Protein AF-A0AAN9CR80-F1 (afdb_monomer)

pLDDT: mean 85.48, std 16.91, range [51.34, 98.5]

Solvent-accessible surface area (backbone atoms only — not comparable to full-atom values): 3995 Å² total; per-residue (Å²): 110,73,68,59,53,53,52,54,54,51,66,65,52,59,69,68,76,54,67,57,62,52,73,48,77,45,99,57,79,42,67,57,40,69,41,87,86,78,68,46,78,41,49,46,77,41,71,51,69,50,96,84,55,31,43,33,42,21,46,46,49,34,38,39,37,27,50,112

Secondary structure (DSSP, 8-state):
-HHHHHHHHHHHHSGGG---EEEEE-SS--SEEE-TTT--EEETT-EEE-TT-EEEEEETTEEEEEE-

Sequence (68 aa):
MRSVVLGLFLCTVLPLVNAACFKMYYETPVTFCQDSTDKTWHPTGSTWRNSKCVDCDCSANSMTCCDA

Nearest PDB structures (foldseek):
  2iz4-assembly1_A  TM=7.393E-01  e=1.310E-03  Sus scrofa
  6rwc-assembly2_B  TM=8.047E-01  e=8.593E-03  Gallus gallus
  5ksb-assembly2_E  TM=6.446E-01  e=1.381E+00  Homo sapiens

Structure (mmCIF, N/CA/C/O backbone):
data_AF-A0AAN9CR80-F1
#
_entry.id   AF-A0AAN9CR80-F1
#
loop_
_atom_site.group_PDB
_atom_site.id
_atom_site.type_symbol
_atom_site.label_atom_id
_atom_site.label_alt_id
_atom_site.label_comp_id
_atom_site.label_asym_id
_atom_site.label_entity_id
_atom_site.label_seq_id
_atom_site.pdbx_PDB_ins_code
_atom_site.Cartn_x
_atom_site.Cartn_y
_atom_site.Cartn_z
_atom_site.occupancy
_atom_site.B_iso_or_equiv
_atom_site.auth_seq_id
_atom_site.auth_comp_id
_atom_site.auth_asym_id
_atom_site.auth_atom_id
_atom_site.pdbx_PDB_model_num
ATOM 1 N N . MET A 1 1 ? -40.786 11.389 18.067 1.00 51.34 1 MET A N 1
ATOM 2 C CA . MET A 1 1 ? -40.396 10.981 16.695 1.00 51.34 1 MET A CA 1
ATOM 3 C C . MET A 1 1 ? -39.368 11.919 16.051 1.00 51.34 1 MET A C 1
ATOM 5 O O . MET A 1 1 ? -38.361 11.400 15.600 1.00 51.34 1 MET A O 1
ATOM 9 N N . ARG A 1 2 ? -39.513 13.262 16.079 1.00 55.53 2 ARG A N 1
ATOM 10 C CA . ARG A 1 2 ? -38.487 14.203 15.543 1.00 55.53 2 ARG A CA 1
ATOM 11 C C . ARG A 1 2 ? -37.076 14.017 16.131 1.00 55.53 2 ARG A C 1
ATOM 13 O O . ARG A 1 2 ? -36.124 13.980 15.364 1.00 55.53 2 ARG A O 1
ATOM 20 N N . SER A 1 3 ? -36.938 13.829 17.448 1.00 61.06 3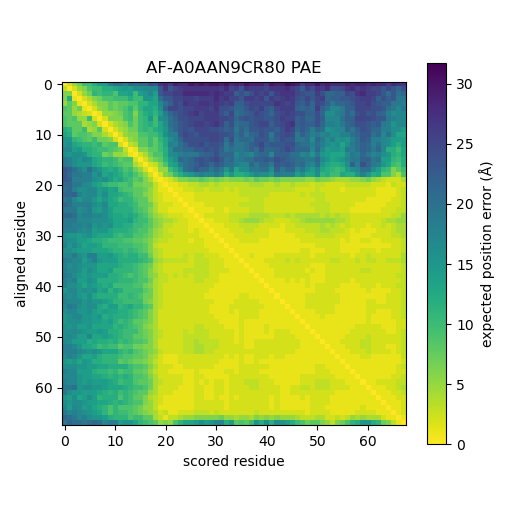 SER A N 1
ATOM 21 C CA . SER A 1 3 ? -35.612 13.648 18.073 1.00 61.06 3 SER A CA 1
ATOM 22 C C . SER A 1 3 ? -34.930 12.319 17.738 1.00 61.06 3 SER A C 1
ATOM 24 O O . SER A 1 3 ? -33.711 12.276 17.656 1.00 61.06 3 SER A O 1
ATOM 26 N N . VAL A 1 4 ? -35.696 11.244 17.519 1.00 60.72 4 VAL A N 1
ATOM 27 C CA . VAL A 1 4 ? -35.136 9.920 17.179 1.00 60.72 4 VAL A CA 1
ATOM 28 C C . VAL A 1 4 ? -34.617 9.920 15.745 1.00 60.72 4 VAL A C 1
ATOM 30 O O . VAL A 1 4 ? -33.532 9.416 15.484 1.00 60.72 4 VAL A O 1
ATOM 33 N N . VAL A 1 5 ? -35.353 10.561 14.832 1.00 63.22 5 VAL A N 1
ATOM 34 C CA . VAL A 1 5 ? -34.923 10.741 13.441 1.00 63.22 5 VAL A CA 1
ATOM 35 C C . VAL A 1 5 ? -33.627 11.556 13.386 1.00 63.22 5 VAL A C 1
ATOM 37 O O . VAL A 1 5 ? -32.674 11.110 12.759 1.00 63.22 5 VAL A O 1
ATOM 40 N N . LEU A 1 6 ? -33.534 12.682 14.108 1.00 59.06 6 LEU A N 1
ATOM 41 C CA . LEU A 1 6 ? -32.290 13.465 14.186 1.00 59.06 6 LEU A CA 1
ATOM 42 C C . LEU A 1 6 ? -31.106 12.666 14.758 1.00 59.06 6 LEU A C 1
ATOM 44 O O . LEU A 1 6 ? -30.004 12.764 14.227 1.00 59.06 6 LEU A O 1
ATOM 48 N N . GLY A 1 7 ? -31.329 11.869 15.809 1.00 61.53 7 GLY A N 1
ATOM 49 C CA . GLY A 1 7 ? -30.285 11.026 16.402 1.00 61.53 7 GLY A CA 1
ATOM 50 C C . GLY A 1 7 ? -29.748 9.967 15.434 1.00 61.53 7 GLY A C 1
ATOM 51 O O . GLY A 1 7 ? -28.539 9.776 15.344 1.00 61.53 7 GLY A O 1
ATOM 52 N N . LEU A 1 8 ? -30.631 9.335 14.653 1.00 60.56 8 LEU A N 1
ATOM 53 C CA . LEU A 1 8 ? -30.248 8.347 13.640 1.00 60.56 8 LEU A CA 1
ATOM 54 C C . LEU A 1 8 ? -29.442 8.975 12.492 1.00 60.56 8 LEU A C 1
ATOM 56 O O . LEU A 1 8 ? -28.439 8.398 12.083 1.00 60.56 8 LEU A O 1
ATOM 60 N N . PHE A 1 9 ? -29.820 10.174 12.029 1.00 59.62 9 PHE A N 1
ATOM 61 C CA . PHE A 1 9 ? -29.050 10.910 11.017 1.00 59.62 9 PHE A CA 1
ATOM 62 C C . PHE A 1 9 ? -27.633 11.258 11.501 1.00 59.62 9 PHE A C 1
ATOM 64 O O . PHE A 1 9 ? -26.674 11.120 10.747 1.00 59.62 9 PHE A O 1
ATOM 71 N N . LEU A 1 10 ? -27.468 11.669 12.761 1.00 58.31 10 LEU A N 1
ATOM 72 C CA . LEU A 1 10 ? -26.147 11.982 13.321 1.00 58.31 10 LEU A CA 1
ATOM 73 C C . LEU A 1 10 ? -25.247 10.738 13.418 1.00 58.31 10 LEU A C 1
ATOM 75 O O . LEU A 1 10 ? -24.075 10.809 13.051 1.00 58.31 10 LEU A O 1
ATOM 79 N N . CYS A 1 11 ? -25.789 9.587 13.831 1.00 60.47 11 CYS A N 1
ATOM 80 C CA . CYS A 1 11 ? -25.025 8.338 13.936 1.00 60.47 11 CYS A CA 1
ATOM 81 C C . CYS A 1 11 ? -24.545 7.783 12.587 1.00 60.47 11 CYS A C 1
ATOM 83 O O . CYS A 1 11 ? -23.519 7.111 12.555 1.00 60.47 11 CYS A O 1
ATOM 85 N N . THR A 1 12 ? -25.241 8.059 11.480 1.00 61.38 12 THR A N 1
ATOM 86 C CA . THR A 1 12 ? -24.814 7.597 10.146 1.00 61.38 12 THR A CA 1
ATOM 87 C C . THR A 1 12 ? -23.806 8.525 9.470 1.00 61.38 12 THR A C 1
ATOM 89 O O . THR A 1 12 ? -23.032 8.071 8.637 1.00 61.38 12 THR A O 1
ATOM 92 N N . VAL A 1 13 ? -23.806 9.822 9.803 1.00 58.75 13 VAL A N 1
ATOM 93 C CA . VAL A 1 13 ? -22.972 10.828 9.113 1.00 58.75 13 VAL A CA 1
ATOM 94 C C . VAL A 1 13 ? -21.615 11.029 9.802 1.00 58.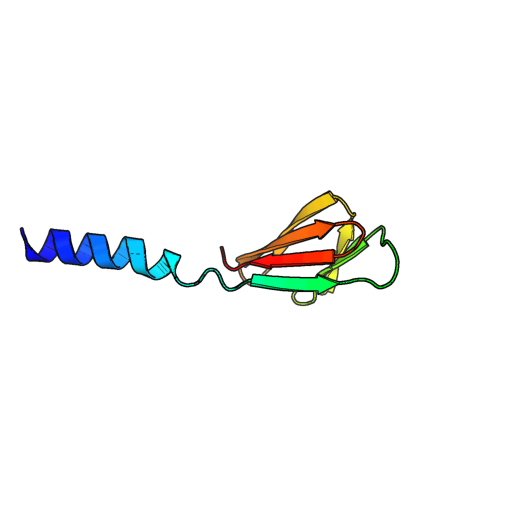75 13 VAL A C 1
ATOM 96 O O . VAL A 1 13 ? -20.625 11.308 9.135 1.00 58.75 13 VAL A O 1
ATOM 99 N N . LEU A 1 14 ? -21.533 10.834 11.123 1.00 56.31 14 LEU A N 1
ATOM 100 C CA . LEU A 1 14 ? -20.283 10.935 11.888 1.00 56.31 14 LEU A CA 1
ATOM 101 C C . LEU A 1 14 ? -19.182 9.914 11.522 1.00 56.31 14 LEU A C 1
ATOM 103 O O . LEU A 1 14 ? -18.023 10.317 11.518 1.00 56.31 14 LEU A O 1
ATOM 107 N N . PRO A 1 15 ? -19.453 8.638 11.181 1.00 57.41 15 PRO A N 1
ATOM 108 C CA . PRO A 1 15 ? -18.386 7.756 10.697 1.00 57.41 15 PRO A CA 1
ATOM 109 C C . PRO A 1 15 ? -17.859 8.181 9.317 1.00 57.41 15 PRO A C 1
ATOM 111 O O . PRO A 1 15 ? -16.714 7.902 8.986 1.00 57.41 15 PRO A O 1
ATOM 114 N N . LEU A 1 16 ? -18.648 8.928 8.532 1.00 53.88 16 LEU A N 1
ATOM 115 C CA . LEU A 1 16 ? -18.270 9.345 7.180 1.00 53.88 16 LEU A CA 1
ATOM 116 C C . LEU A 1 16 ? -17.185 10.439 7.159 1.00 53.88 16 LEU A C 1
ATOM 118 O O . LEU A 1 16 ? -16.546 10.646 6.131 1.00 53.88 16 LEU A O 1
ATOM 122 N N . VAL A 1 17 ? -16.963 11.144 8.275 1.00 58.25 17 VAL A N 1
ATOM 123 C CA . VAL A 1 17 ? -15.944 12.208 8.363 1.00 58.25 17 VAL A CA 1
ATOM 124 C C . VAL A 1 17 ? -14.560 11.706 8.773 1.00 58.25 17 VAL A C 1
ATOM 126 O O . VAL A 1 17 ? -13.612 12.488 8.731 1.00 58.25 17 VAL A O 1
ATOM 129 N N . ASN A 1 18 ? -14.408 10.422 9.118 1.00 59.12 18 ASN A N 1
ATOM 130 C CA . ASN A 1 18 ? -13.125 9.866 9.550 1.00 59.12 18 ASN A CA 1
ATOM 131 C C . ASN A 1 18 ? -12.372 9.119 8.441 1.00 59.12 18 ASN A C 1
ATOM 133 O O . ASN A 1 18 ? -11.593 8.233 8.749 1.00 59.12 18 ASN A O 1
ATOM 137 N N . ALA A 1 19 ? -12.552 9.494 7.169 1.00 68.56 19 ALA A N 1
ATOM 138 C CA . ALA A 1 19 ? -11.806 8.945 6.028 1.00 68.56 19 ALA A CA 1
ATOM 139 C C . ALA A 1 19 ? -10.336 9.423 6.005 1.00 68.56 19 ALA A C 1
ATOM 141 O O . ALA A 1 19 ? -9.845 9.952 5.003 1.00 68.56 19 ALA A O 1
ATOM 142 N N . ALA A 1 20 ? -9.639 9.312 7.136 1.00 85.56 20 ALA A N 1
ATOM 143 C CA . ALA A 1 20 ? -8.225 9.604 7.210 1.00 85.56 20 ALA A CA 1
ATOM 144 C C . ALA A 1 20 ? -7.488 8.566 6.361 1.00 85.56 20 ALA A C 1
ATOM 146 O O . ALA A 1 20 ? -7.563 7.364 6.603 1.00 85.56 20 ALA A O 1
ATOM 147 N N . CYS A 1 21 ? -6.786 9.054 5.345 1.00 91.81 21 CYS A N 1
ATOM 148 C CA . CYS A 1 21 ? -5.956 8.237 4.482 1.00 91.81 21 CYS A CA 1
ATOM 149 C C . CYS A 1 21 ? -4.514 8.721 4.555 1.00 91.81 21 CYS A C 1
ATOM 151 O O . CYS A 1 21 ? -4.252 9.926 4.627 1.00 91.81 21 CYS A O 1
ATOM 153 N N . PHE A 1 22 ? -3.571 7.792 4.455 1.00 91.62 22 PHE A N 1
ATOM 154 C CA . PHE A 1 22 ? -2.173 8.110 4.204 1.00 91.62 22 PHE A CA 1
ATOM 155 C C . PHE A 1 22 ? -1.701 7.438 2.921 1.00 91.62 22 PHE A C 1
ATOM 157 O O . PHE A 1 22 ? -2.194 6.382 2.525 1.00 91.62 22 PHE A O 1
ATOM 164 N N . LYS A 1 23 ? -0.721 8.068 2.273 1.00 95.62 23 LYS A N 1
ATOM 165 C CA . LYS A 1 23 ? -0.106 7.558 1.055 1.00 95.62 23 LYS A CA 1
ATOM 166 C C . LYS A 1 23 ? 1.408 7.630 1.160 1.00 95.62 23 LYS A C 1
ATOM 168 O O . LYS A 1 23 ? 1.966 8.690 1.432 1.00 95.62 23 LYS A O 1
ATOM 173 N N . MET A 1 24 ? 2.055 6.496 0.942 1.00 94.94 24 MET A N 1
ATOM 174 C CA . MET A 1 24 ? 3.502 6.362 0.836 1.00 94.94 24 MET A CA 1
ATOM 175 C C . MET A 1 24 ? 3.874 6.292 -0.642 1.00 94.94 24 MET A C 1
ATOM 177 O O . MET A 1 24 ? 3.244 5.547 -1.384 1.00 94.94 24 MET A O 1
ATOM 181 N N . TYR A 1 25 ? 4.890 7.041 -1.062 1.00 97.38 25 TYR A N 1
ATOM 182 C CA . TYR A 1 25 ? 5.431 6.987 -2.421 1.00 97.38 25 TYR A CA 1
ATOM 183 C C . TYR A 1 25 ? 6.766 6.248 -2.438 1.00 97.38 25 TYR A C 1
ATOM 185 O O . TYR A 1 25 ? 7.519 6.297 -1.463 1.00 97.38 25 TYR A O 1
ATOM 193 N N . TYR A 1 26 ? 7.054 5.589 -3.556 1.00 96.31 26 TYR A N 1
ATOM 194 C CA . TYR A 1 26 ? 8.331 4.931 -3.806 1.00 96.31 26 TYR A CA 1
ATOM 195 C C . TYR A 1 26 ? 9.076 5.655 -4.931 1.00 96.31 26 TYR A C 1
ATOM 197 O O . TYR A 1 26 ? 8.483 5.985 -5.956 1.00 96.31 26 TYR A O 1
ATOM 205 N N . GLU A 1 27 ? 10.378 5.881 -4.742 1.00 96.50 27 GLU A N 1
ATOM 206 C CA . GLU A 1 27 ? 11.257 6.520 -5.740 1.00 96.50 27 GLU A CA 1
ATOM 207 C C . GLU A 1 27 ? 11.422 5.664 -7.006 1.00 96.50 27 GLU A C 1
ATOM 209 O O . GLU A 1 27 ? 11.637 6.175 -8.104 1.00 96.50 27 GLU A O 1
ATOM 214 N N . THR A 1 28 ? 11.306 4.343 -6.861 1.00 96.62 28 THR A N 1
ATOM 215 C CA . THR A 1 28 ? 11.345 3.375 -7.957 1.00 96.62 28 THR A CA 1
ATOM 216 C C . THR A 1 28 ? 10.160 2.413 -7.866 1.00 96.62 28 THR A C 1
ATOM 218 O O . THR A 1 28 ? 9.651 2.176 -6.767 1.00 96.62 28 THR A O 1
ATOM 221 N N . PRO A 1 29 ? 9.709 1.835 -8.997 1.00 97.38 29 PRO A N 1
ATOM 222 C CA . PRO A 1 29 ? 8.628 0.860 -8.985 1.00 97.38 29 PRO A CA 1
ATOM 223 C C . PRO A 1 29 ? 8.947 -0.353 -8.104 1.00 97.38 29 PRO A C 1
ATOM 225 O O . PRO A 1 29 ? 10.011 -0.962 -8.243 1.00 97.38 29 PRO A O 1
ATOM 228 N N . VAL A 1 30 ? 8.007 -0.734 -7.240 1.00 97.62 30 VAL A N 1
ATOM 229 C CA . VAL A 1 30 ? 8.114 -1.902 -6.359 1.00 97.62 30 VAL A CA 1
ATOM 230 C C . VAL A 1 30 ? 7.203 -3.037 -6.819 1.00 97.62 30 VAL A C 1
ATOM 232 O O . VAL A 1 30 ? 6.169 -2.828 -7.459 1.00 97.62 30 VAL A O 1
ATOM 235 N N . THR A 1 31 ? 7.587 -4.266 -6.478 1.00 98.19 31 THR A N 1
ATOM 236 C CA . THR A 1 31 ? 6.772 -5.476 -6.683 1.00 98.19 31 THR A CA 1
ATOM 237 C C . THR A 1 31 ? 6.021 -5.902 -5.423 1.00 98.19 31 THR A C 1
ATOM 239 O O . THR A 1 31 ? 5.109 -6.724 -5.512 1.00 98.19 31 THR A O 1
ATOM 242 N N . PHE A 1 32 ? 6.385 -5.334 -4.268 1.00 98.31 32 PHE A N 1
ATOM 243 C CA . PHE A 1 32 ? 5.727 -5.542 -2.985 1.00 98.31 32 PHE A CA 1
ATOM 244 C C . PHE A 1 32 ? 5.723 -4.254 -2.158 1.00 98.31 32 PHE A C 1
ATOM 246 O O . PHE A 1 32 ? 6.708 -3.515 -2.152 1.00 98.31 32 PHE A O 1
ATOM 253 N N . CYS A 1 33 ? 4.657 -4.049 -1.393 1.00 98.44 33 CYS A N 1
ATOM 254 C CA . CYS A 1 33 ? 4.570 -3.051 -0.334 1.00 98.44 33 CYS A CA 1
ATOM 255 C C . CYS A 1 33 ? 4.652 -3.748 1.027 1.00 98.44 33 CYS A C 1
ATOM 257 O O . CYS A 1 33 ? 4.098 -4.837 1.200 1.00 98.44 33 CYS A O 1
ATOM 259 N N . GLN A 1 34 ? 5.319 -3.127 2.001 1.00 97.69 34 GLN A N 1
ATOM 260 C CA . GLN A 1 34 ? 5.273 -3.586 3.388 1.00 97.69 34 GLN A CA 1
ATOM 261 C C . GLN A 1 34 ? 4.247 -2.766 4.167 1.00 97.69 34 GLN A C 1
ATOM 263 O O . GLN A 1 34 ? 4.372 -1.544 4.260 1.00 97.69 34 GLN A O 1
ATOM 268 N N . ASP A 1 35 ? 3.276 -3.443 4.775 1.00 96.06 35 ASP A N 1
ATOM 269 C CA . ASP A 1 35 ? 2.364 -2.817 5.724 1.00 96.06 35 ASP A CA 1
ATOM 270 C C . ASP A 1 35 ? 3.152 -2.346 6.954 1.00 96.06 35 ASP A C 1
ATOM 272 O O . ASP A 1 35 ? 3.816 -3.127 7.640 1.00 96.06 35 ASP A O 1
ATOM 276 N N . SER A 1 36 ? 3.093 -1.051 7.258 1.00 91.25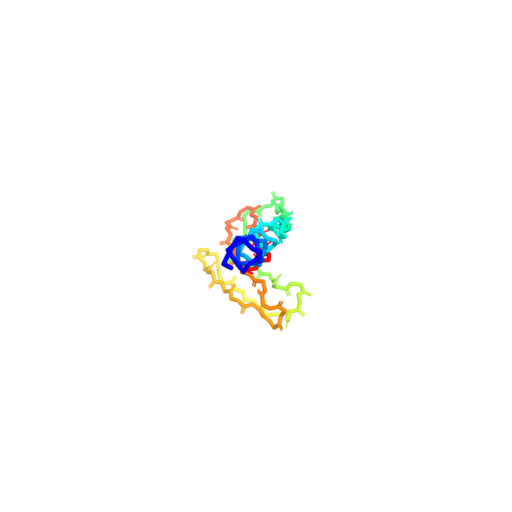 36 SER A N 1
ATOM 277 C CA . SER A 1 36 ? 3.797 -0.480 8.403 1.00 91.25 36 SER A CA 1
ATOM 278 C C . SER A 1 36 ? 3.189 -0.885 9.753 1.00 91.25 36 SER A C 1
ATOM 280 O O . SER A 1 36 ? 3.905 -0.814 10.758 1.00 91.25 36 SER A O 1
ATOM 282 N N . THR A 1 37 ? 1.936 -1.338 9.776 1.00 94.62 37 THR A N 1
ATOM 283 C CA . THR A 1 37 ? 1.189 -1.781 10.961 1.00 94.62 37 THR A CA 1
ATOM 284 C C . THR A 1 37 ? 1.530 -3.226 11.304 1.00 94.62 37 THR A C 1
ATOM 286 O O . THR A 1 37 ? 2.074 -3.488 12.376 1.0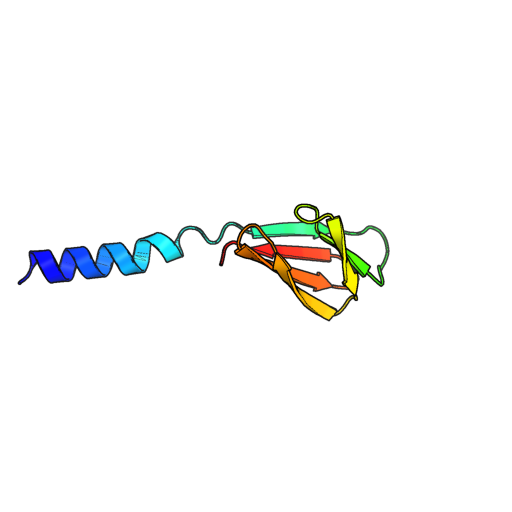0 94.62 37 THR A O 1
ATOM 289 N N . ASP A 1 38 ? 1.287 -4.142 10.363 1.00 97.19 38 ASP A N 1
ATOM 290 C CA . ASP A 1 38 ? 1.405 -5.590 10.593 1.00 97.19 38 ASP A CA 1
ATOM 291 C C . ASP A 1 38 ? 2.770 -6.155 10.176 1.00 97.19 38 ASP A C 1
ATOM 293 O O . ASP A 1 38 ? 3.097 -7.301 10.479 1.00 97.19 38 ASP A O 1
ATOM 297 N N . LYS A 1 39 ? 3.594 -5.347 9.494 1.00 96.94 39 LYS A N 1
ATOM 298 C CA . LYS A 1 39 ? 4.908 -5.727 8.939 1.00 96.94 39 LYS A CA 1
ATOM 299 C C . LYS A 1 39 ? 4.852 -6.852 7.901 1.00 96.94 39 LYS A C 1
ATOM 301 O O . LYS A 1 39 ? 5.898 -7.396 7.538 1.00 96.94 39 LYS A O 1
ATOM 306 N N . THR A 1 40 ? 3.665 -7.157 7.385 1.00 97.94 40 THR A N 1
ATOM 307 C CA . THR A 1 40 ? 3.416 -8.118 6.308 1.00 97.94 40 THR A CA 1
ATOM 3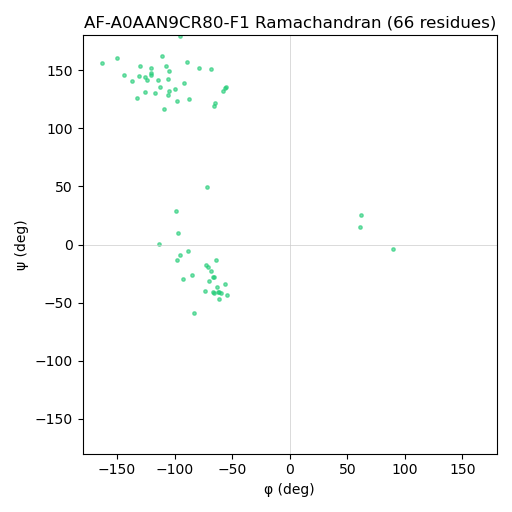08 C C . THR A 1 40 ? 3.736 -7.520 4.939 1.00 97.94 40 THR A C 1
ATOM 310 O O . THR A 1 40 ? 3.669 -6.308 4.738 1.00 97.94 40 THR A O 1
ATOM 313 N N . TRP A 1 41 ? 4.111 -8.377 3.989 1.00 98.12 41 TRP A N 1
ATOM 314 C CA . TRP A 1 41 ? 4.435 -7.985 2.617 1.00 98.12 41 TRP A CA 1
ATOM 315 C C . TRP A 1 41 ? 3.300 -8.359 1.671 1.00 98.12 41 TRP A C 1
ATOM 317 O O . TRP A 1 41 ? 2.830 -9.497 1.679 1.00 98.12 41 TRP A O 1
ATOM 327 N N . HIS A 1 42 ? 2.901 -7.410 0.833 1.00 98.25 42 HIS A N 1
ATOM 328 C CA . HIS A 1 42 ? 1.761 -7.528 -0.068 1.00 98.25 42 HIS A CA 1
ATOM 329 C C . HIS A 1 42 ? 2.206 -7.239 -1.503 1.00 98.25 42 HIS A C 1
ATOM 331 O O . HIS A 1 42 ? 2.904 -6.249 -1.721 1.00 98.25 42 HIS A O 1
ATOM 337 N N . PRO A 1 43 ? 1.861 -8.083 -2.489 1.00 98.50 43 PRO A N 1
ATOM 338 C CA . PRO A 1 43 ? 2.283 -7.879 -3.871 1.00 98.50 43 PRO A CA 1
ATOM 339 C C . PRO A 1 43 ? 1.615 -6.647 -4.493 1.00 98.50 43 PRO A C 1
ATOM 341 O O . PRO A 1 43 ? 0.477 -6.303 -4.161 1.00 98.50 43 PRO A O 1
ATOM 344 N N . THR A 1 44 ? 2.296 -6.009 -5.441 1.00 98.31 44 THR A N 1
ATOM 345 C CA . THR A 1 44 ? 1.722 -4.915 -6.237 1.00 98.31 44 THR A CA 1
ATOM 346 C C . THR A 1 44 ? 0.438 -5.361 -6.940 1.00 98.31 44 THR A C 1
ATOM 348 O O . THR A 1 44 ? 0.380 -6.436 -7.534 1.00 98.31 44 THR A O 1
ATOM 351 N N . GLY A 1 45 ? -0.595 -4.523 -6.873 1.00 98.12 45 GLY A N 1
ATOM 352 C CA . GLY A 1 45 ? -1.946 -4.791 -7.364 1.00 98.12 45 GLY A CA 1
ATOM 353 C C . GLY A 1 45 ? -2.874 -5.444 -6.336 1.00 98.12 45 GLY A C 1
ATOM 354 O O . GLY A 1 45 ? -4.045 -5.653 -6.640 1.00 98.12 45 GLY A O 1
ATOM 355 N N . SER A 1 46 ? -2.383 -5.774 -5.138 1.00 98.31 46 SER A N 1
ATOM 356 C CA . SER A 1 46 ? -3.223 -6.323 -4.070 1.00 98.31 46 SER A CA 1
ATOM 357 C C . SER A 1 46 ? -3.844 -5.244 -3.186 1.00 98.31 46 SER A C 1
ATOM 359 O O . SER A 1 46 ? -3.330 -4.130 -3.056 1.00 98.31 46 SER A O 1
ATOM 361 N N . THR A 1 47 ? -4.946 -5.625 -2.545 1.00 98.06 47 THR A N 1
ATOM 362 C CA . THR A 1 47 ? -5.627 -4.863 -1.499 1.00 98.06 47 THR A CA 1
ATOM 363 C C . THR A 1 47 ? -5.789 -5.734 -0.262 1.00 98.06 47 THR A C 1
ATOM 365 O O . THR A 1 47 ? -6.039 -6.937 -0.390 1.00 98.06 47 THR A O 1
ATOM 368 N N . TRP A 1 48 ? -5.680 -5.153 0.928 1.00 97.75 48 TRP A N 1
ATOM 369 C CA . TRP A 1 48 ? -5.853 -5.884 2.183 1.00 97.75 48 TRP A CA 1
ATOM 370 C C . TRP A 1 48 ? -6.406 -4.993 3.292 1.00 97.75 48 TRP A C 1
ATOM 372 O O . TRP A 1 48 ? -6.300 -3.773 3.241 1.00 97.75 48 TRP A O 1
ATOM 382 N N . ARG A 1 49 ? -6.967 -5.640 4.313 1.00 97.00 49 ARG A N 1
ATOM 383 C CA . ARG A 1 49 ? -7.343 -5.036 5.591 1.00 97.00 49 ARG A CA 1
ATOM 384 C C . ARG A 1 49 ? -6.325 -5.475 6.635 1.00 97.00 49 ARG A C 1
ATOM 386 O O . ARG A 1 49 ? -6.090 -6.678 6.761 1.00 97.00 49 ARG A O 1
ATOM 393 N N . ASN A 1 50 ? -5.747 -4.541 7.378 1.00 95.94 50 ASN A N 1
ATOM 394 C CA . ASN A 1 50 ? -4.767 -4.872 8.417 1.00 95.94 50 ASN A CA 1
ATOM 395 C C . ASN A 1 50 ? -5.389 -4.997 9.820 1.00 95.94 50 ASN A C 1
ATOM 397 O O . ASN A 1 50 ? -6.594 -4.796 10.007 1.00 95.94 50 ASN A O 1
ATOM 401 N N . SER A 1 51 ? -4.571 -5.305 10.831 1.00 96.31 51 SER A N 1
ATOM 402 C CA . SER A 1 51 ? -5.018 -5.507 12.220 1.00 96.31 51 SER A CA 1
ATOM 403 C C . SER A 1 51 ? -5.614 -4.264 12.900 1.00 96.31 51 SER A C 1
ATOM 405 O O . SER A 1 51 ? -6.250 -4.386 13.951 1.00 96.31 51 SER A O 1
ATOM 407 N N . LYS A 1 52 ? -5.439 -3.070 12.317 1.00 93.88 52 LYS A N 1
ATOM 408 C CA . LYS A 1 52 ? -6.062 -1.809 12.758 1.00 93.88 52 LYS A CA 1
ATOM 409 C C . LYS A 1 52 ? -7.326 -1.459 11.988 1.00 93.88 52 LYS A C 1
ATOM 411 O O . LYS A 1 52 ? -7.865 -0.374 12.172 1.00 93.88 52 LYS A O 1
ATOM 416 N N . CYS A 1 53 ? -7.824 -2.395 11.191 1.00 92.75 53 CYS A N 1
ATOM 417 C CA . CYS A 1 53 ? -9.022 -2.239 10.393 1.00 92.75 53 CYS A CA 1
ATOM 418 C C . CYS A 1 53 ? -8.937 -1.119 9.340 1.00 92.75 53 CYS A C 1
ATOM 420 O O . CYS A 1 53 ? -9.986 -0.646 8.913 1.00 92.75 53 CYS A O 1
ATOM 422 N N . VAL A 1 54 ? -7.736 -0.749 8.880 1.00 93.75 54 VAL A N 1
ATOM 423 C CA . VAL A 1 54 ? -7.576 0.159 7.732 1.00 93.75 54 VAL A CA 1
ATOM 424 C C . VAL A 1 54 ? -7.458 -0.639 6.434 1.00 93.75 54 VAL A C 1
ATOM 426 O O . VAL A 1 54 ? -6.818 -1.697 6.405 1.00 93.75 54 VAL A O 1
ATOM 429 N N . ASP A 1 55 ? -8.116 -0.156 5.383 1.00 95.81 55 ASP A N 1
ATOM 430 C CA . ASP A 1 55 ? -8.078 -0.728 4.036 1.00 95.81 55 ASP A CA 1
ATOM 431 C C . ASP A 1 55 ? -6.902 -0.148 3.257 1.00 95.81 55 ASP A C 1
ATOM 433 O O . ASP A 1 55 ? -6.782 1.069 3.127 1.00 95.81 55 ASP A O 1
ATOM 437 N N . CYS A 1 56 ? -6.051 -1.019 2.722 1.00 97.38 56 CYS A N 1
ATOM 438 C CA . CYS A 1 56 ? -4.832 -0.661 2.016 1.00 97.38 56 CYS A CA 1
ATOM 439 C C . CYS A 1 56 ? -4.816 -1.176 0.572 1.00 97.38 56 CYS A C 1
ATOM 441 O O . CYS A 1 56 ? -5.311 -2.270 0.286 1.00 97.38 56 CYS A O 1
ATOM 443 N N . ASP A 1 57 ? -4.172 -0.420 -0.318 1.00 97.88 5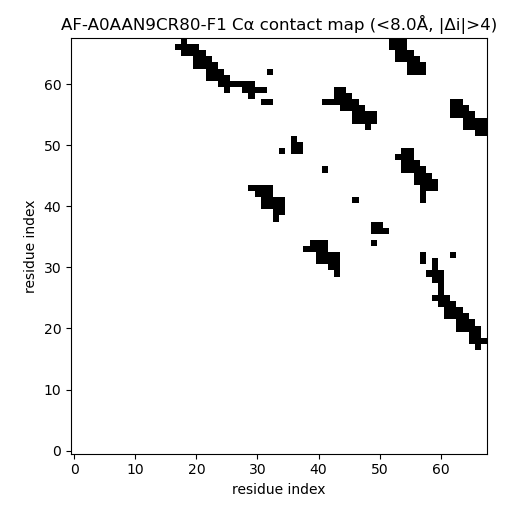7 ASP A N 1
ATOM 444 C CA . ASP A 1 57 ? -3.814 -0.816 -1.681 1.00 97.88 57 ASP A CA 1
ATOM 445 C C . ASP A 1 57 ? -2.306 -0.664 -1.917 1.00 97.88 57 ASP A C 1
ATOM 447 O O . ASP A 1 57 ? -1.678 0.297 -1.460 1.00 97.88 57 ASP A O 1
ATOM 451 N N . CYS A 1 58 ? -1.723 -1.615 -2.650 1.00 98.44 58 CYS A N 1
ATOM 452 C CA . CYS A 1 58 ? -0.341 -1.545 -3.109 1.00 98.44 58 CYS A CA 1
ATOM 453 C C . CYS A 1 58 ? -0.304 -1.327 -4.621 1.00 98.44 58 CYS A C 1
ATOM 455 O O . CYS A 1 58 ? -0.690 -2.195 -5.402 1.00 98.44 58 CYS A O 1
ATOM 457 N N . SER A 1 59 ? 0.231 -0.189 -5.041 1.00 98.19 59 SER A N 1
ATOM 458 C CA . SER A 1 59 ? 0.496 0.164 -6.432 1.00 98.19 59 SER A CA 1
ATOM 459 C C . SER A 1 59 ? 2.006 0.205 -6.687 1.00 98.19 59 SER A C 1
ATOM 461 O O . SE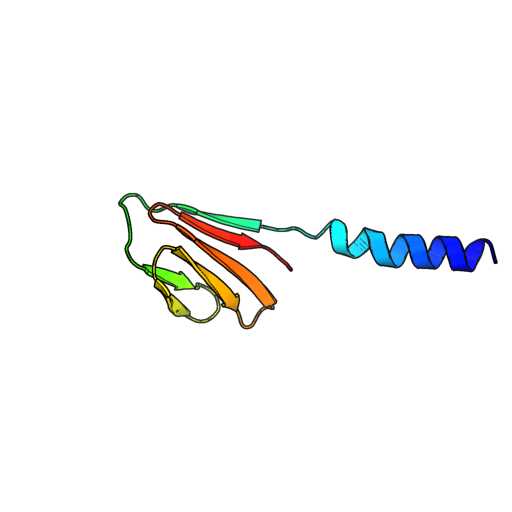R A 1 59 ? 2.802 0.335 -5.761 1.00 98.19 59 SER A O 1
ATOM 463 N N . ALA A 1 60 ? 2.427 0.153 -7.956 1.00 97.81 60 ALA A N 1
ATOM 464 C CA . ALA A 1 60 ? 3.853 0.099 -8.301 1.00 97.81 60 ALA A CA 1
ATOM 465 C C . ALA A 1 60 ? 4.666 1.270 -7.717 1.00 97.81 60 ALA A C 1
ATOM 467 O O . ALA A 1 60 ? 5.812 1.084 -7.329 1.00 97.81 60 ALA A O 1
ATOM 468 N N . ASN A 1 61 ? 4.066 2.459 -7.611 1.00 98.19 61 ASN A N 1
ATOM 469 C CA . ASN A 1 61 ? 4.759 3.678 -7.180 1.00 98.19 61 ASN A CA 1
ATOM 470 C C . ASN A 1 61 ? 4.256 4.208 -5.828 1.00 98.19 61 ASN A C 1
ATOM 472 O O . ASN A 1 61 ? 4.708 5.260 -5.375 1.00 98.19 61 ASN A O 1
ATOM 476 N N . SER A 1 62 ? 3.290 3.534 -5.199 1.00 97.69 62 SER A N 1
ATOM 477 C CA . SER A 1 62 ? 2.730 3.991 -3.929 1.00 97.69 62 SER A CA 1
ATOM 478 C C . SER A 1 62 ? 1.963 2.913 -3.178 1.00 97.69 62 SER A C 1
ATOM 480 O O . SER A 1 62 ? 1.377 2.035 -3.798 1.00 97.69 62 SER A O 1
ATOM 482 N N . MET A 1 63 ? 1.851 3.072 -1.865 1.00 97.75 63 MET A N 1
ATOM 483 C CA . MET A 1 63 ? 0.895 2.356 -1.021 1.00 97.75 63 MET A CA 1
ATOM 484 C C . MET A 1 63 ? -0.071 3.365 -0.397 1.00 97.75 63 MET A C 1
ATOM 486 O O . MET A 1 63 ? 0.389 4.358 0.174 1.00 97.75 63 MET A O 1
ATOM 490 N N . THR A 1 64 ? -1.378 3.130 -0.486 1.00 97.06 64 THR A N 1
ATOM 491 C CA . THR A 1 64 ? -2.397 3.956 0.186 1.00 97.06 64 THR A CA 1
ATOM 492 C C . THR A 1 64 ? -3.092 3.117 1.241 1.00 97.06 64 THR A C 1
ATOM 494 O O . THR A 1 64 ? -3.361 1.949 0.990 1.00 97.06 64 THR A O 1
ATOM 497 N N . CYS A 1 65 ? -3.416 3.701 2.389 1.00 96.19 65 CYS A N 1
ATOM 498 C CA . CYS A 1 65 ? -4.294 3.080 3.373 1.00 96.19 65 CYS A CA 1
ATOM 499 C C . CYS A 1 65 ? -5.277 4.109 3.924 1.00 96.19 65 CYS A C 1
ATOM 501 O O . CYS A 1 65 ? -4.884 5.251 4.171 1.00 96.19 65 CYS A O 1
ATOM 503 N N . CYS A 1 66 ? -6.521 3.697 4.140 1.00 93.25 66 CYS A N 1
ATOM 504 C CA . CYS A 1 66 ?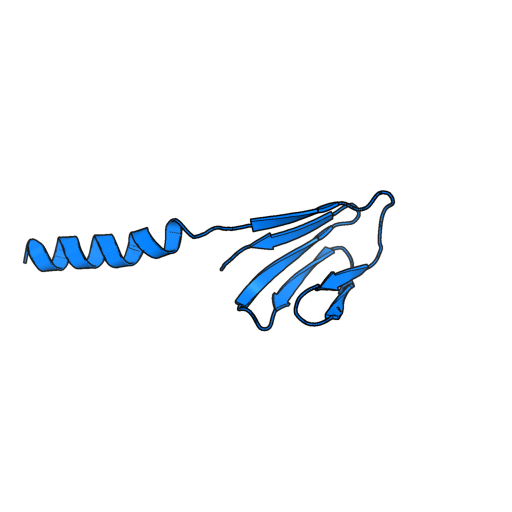 -7.610 4.531 4.631 1.00 93.25 66 CYS A CA 1
ATOM 505 C C . CYS A 1 66 ? -8.343 3.849 5.786 1.00 93.25 66 CYS A C 1
ATOM 507 O O . CYS A 1 66 ? -8.518 2.630 5.782 1.00 93.25 66 CYS A O 1
ATOM 509 N N . ASP A 1 67 ? -8.808 4.646 6.743 1.00 88.94 67 ASP A N 1
ATOM 510 C CA . ASP A 1 67 ? -9.820 4.204 7.703 1.00 88.94 67 ASP A CA 1
ATOM 511 C C . ASP A 1 67 ? -11.059 3.680 6.950 1.00 88.94 67 ASP A C 1
ATOM 513 O O . ASP A 1 67 ? -11.485 4.275 5.954 1.00 88.94 67 ASP A O 1
ATOM 517 N N . ALA A 1 68 ? -11.589 2.542 7.407 1.00 70.25 68 ALA A N 1
ATOM 518 C CA . ALA A 1 68 ? -12.703 1.825 6.781 1.00 70.25 68 ALA A CA 1
ATOM 519 C C . ALA A 1 68 ? -14.082 2.217 7.330 1.00 70.25 68 ALA A C 1
ATOM 521 O O . ALA A 1 68 ? -14.173 2.558 8.532 1.00 70.25 68 ALA A O 1
#

Mean predicted aligned error: 8.5 Å

Foldseek 3Di:
DVVVVVVVVCVVCVVVVQFDKDKDFDPFFDQWDQDPQARDIDGAQDWDQDPVRWIWHHHRTMIMTTRD

Organism: NCBI:txid58324

Radius of gyration: 16.81 Å; Cα contacts (8 Å, |Δi|>4): 106; chains: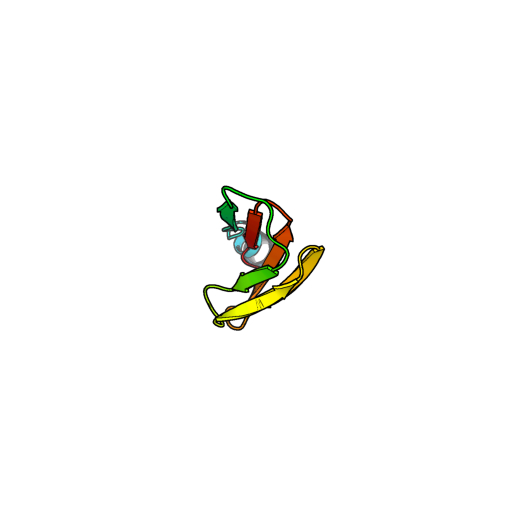 1; bounding box: 52×22×27 Å